Protein AF-A0A4D4JUF5-F1 (afdb_monomer)

Mean predicted aligned error: 13.24 Å

Radius of gyration: 27.5 Å; Cα contacts (8 Å, |Δi|>4): 79; chains: 1; bounding box: 61×28×87 Å

Nearest PDB structures (foldseek):
  7t2y-assembly1_A  TM=4.795E-01  e=1.491E+00  synthetic construct
  6iql-assembly1_B  TM=4.532E-01  e=2.163E+00  Mus musculus
  5olh-assembly1_A  TM=5.199E-01  e=7.735E+00  Homo sapiens

pLDDT: mean 80.11, std 18.45, range [41.16, 97.62]

Solvent-accessible surface area (backbone atoms only — not comparable to full-atom values): 7844 Å² total; per-residue (Å²): 139,88,85,80,86,88,86,86,81,90,81,90,77,91,78,89,78,86,78,74,79,78,78,85,77,76,82,82,73,85,68,85,58,75,66,40,36,72,45,33,50,49,54,51,51,52,47,50,56,32,34,76,74,66,79,42,51,53,65,57,48,47,53,54,57,71,66,33,52,46,33,53,69,71,44,63,66,68,56,51,56,53,50,54,53,50,41,52,54,38,37,57,39,67,74,44,86,53,79,74,30,58,58,59,43,51,54,43,50,52,51,50,53,52,48,52,52,53,52,50,56,52,65,75,73,106

Structure (mmCIF, N/CA/C/O backbone):
data_AF-A0A4D4JUF5-F1
#
_entry.id   AF-A0A4D4JUF5-F1
#
loop_
_atom_site.group_PDB
_atom_site.id
_atom_site.type_symbol
_atom_site.label_atom_id
_atom_site.label_alt_id
_atom_site.label_comp_id
_atom_site.label_asym_id
_atom_site.label_entity_id
_atom_site.label_seq_id
_atom_site.pdbx_PDB_ins_code
_atom_site.Cartn_x
_atom_site.Cartn_y
_atom_site.Cartn_z
_atom_site.occupancy
_atom_site.B_iso_or_equiv
_atom_site.auth_seq_id
_atom_site.auth_comp_id
_atom_site.auth_asym_id
_atom_site.auth_atom_id
_atom_site.pdbx_PDB_model_num
ATOM 1 N N . MET A 1 1 ? -13.687 -9.282 -72.576 1.00 43.66 1 MET A N 1
ATOM 2 C CA . MET A 1 1 ? -14.745 -9.787 -71.680 1.00 43.66 1 MET A CA 1
ATOM 3 C C . MET A 1 1 ? -15.505 -8.578 -71.147 1.00 43.66 1 MET A C 1
ATOM 5 O O . MET A 1 1 ? -14.987 -7.879 -70.290 1.00 43.66 1 MET A O 1
ATOM 9 N N . ARG A 1 2 ? -16.638 -8.227 -71.764 1.00 47.19 2 ARG A N 1
ATOM 10 C CA . ARG A 1 2 ? -17.539 -7.170 -71.280 1.00 47.19 2 ARG A CA 1
ATOM 11 C C . ARG A 1 2 ? -18.567 -7.842 -70.376 1.00 47.19 2 ARG A C 1
ATOM 13 O O . ARG A 1 2 ? -19.171 -8.811 -70.822 1.00 47.19 2 ARG A O 1
ATOM 20 N N . VAL A 1 3 ? -18.775 -7.332 -69.168 1.00 50.31 3 VAL A N 1
ATOM 21 C CA . VAL A 1 3 ? -19.969 -7.641 -68.376 1.00 50.31 3 VAL A CA 1
ATOM 22 C C . VAL A 1 3 ? -20.577 -6.306 -67.975 1.00 50.31 3 VAL A C 1
ATOM 24 O O . VAL A 1 3 ? -19.985 -5.538 -67.221 1.00 50.31 3 VAL A O 1
ATOM 27 N N . PHE A 1 4 ? -21.707 -6.016 -68.608 1.00 41.16 4 PHE A N 1
ATOM 28 C CA . PHE A 1 4 ? -22.636 -4.953 -68.263 1.00 41.16 4 PHE A CA 1
ATOM 29 C C . PHE A 1 4 ? -23.655 -5.498 -67.259 1.00 41.16 4 PHE A C 1
ATOM 31 O O . PHE A 1 4 ? -24.021 -6.665 -67.352 1.00 41.16 4 PHE A O 1
ATOM 38 N N . SER A 1 5 ? -24.114 -4.587 -66.401 1.00 45.59 5 SER A N 1
ATOM 39 C CA . SER A 1 5 ? -25.482 -4.435 -65.892 1.00 45.59 5 SER A CA 1
ATOM 40 C C . SER A 1 5 ? -26.180 -5.623 -65.231 1.00 45.59 5 SER A C 1
ATOM 42 O O . SER A 1 5 ? -26.526 -6.594 -65.888 1.00 45.59 5 SER A O 1
ATOM 44 N N . ASP A 1 6 ? -26.595 -5.415 -63.982 1.00 50.22 6 ASP A N 1
ATOM 45 C CA . ASP A 1 6 ? -28.029 -5.245 -63.734 1.00 50.22 6 ASP A CA 1
ATOM 46 C C . ASP A 1 6 ? -28.262 -4.341 -62.516 1.00 50.22 6 ASP A C 1
ATOM 48 O O . ASP A 1 6 ? -27.611 -4.469 -61.477 1.00 50.22 6 ASP A O 1
ATOM 52 N N . VAL A 1 7 ? -29.150 -3.374 -62.712 1.00 49.53 7 VAL A N 1
ATOM 53 C CA . VAL A 1 7 ? -29.718 -2.475 -61.713 1.00 49.53 7 VAL A CA 1
ATOM 54 C C . VAL A 1 7 ? -31.193 -2.831 -61.683 1.00 49.53 7 VAL A C 1
ATOM 56 O O . VAL A 1 7 ? -31.810 -2.783 -62.736 1.00 49.53 7 VAL A O 1
ATOM 59 N N . GLU A 1 8 ? -31.740 -3.188 -60.525 1.00 46.41 8 GLU A N 1
ATOM 60 C CA . GLU A 1 8 ? -33.163 -3.056 -60.179 1.00 46.41 8 GLU A CA 1
ATOM 61 C C . GLU A 1 8 ? -33.413 -3.710 -58.820 1.00 46.41 8 GLU A C 1
ATOM 63 O O . GLU A 1 8 ? -32.901 -4.782 -58.504 1.00 46.41 8 GLU A O 1
ATOM 68 N N . GLY A 1 9 ? -34.186 -3.029 -57.984 1.00 49.06 9 GLY A N 1
ATOM 69 C CA . GLY A 1 9 ? -34.462 -3.483 -56.626 1.00 49.06 9 GLY A CA 1
ATOM 70 C C . GLY A 1 9 ? -34.950 -2.369 -55.717 1.00 49.06 9 GLY A C 1
ATOM 71 O O . GLY A 1 9 ? -34.433 -2.180 -54.620 1.00 49.06 9 GLY A O 1
ATOM 72 N N . VAL A 1 10 ? -35.927 -1.600 -56.196 1.00 53.06 10 VAL A N 1
ATOM 73 C CA . VAL A 1 10 ? -36.715 -0.654 -55.404 1.00 53.06 10 VAL A CA 1
ATOM 74 C C . VAL A 1 10 ? -37.320 -1.358 -54.183 1.00 53.06 10 VAL A C 1
ATOM 76 O O . VAL A 1 10 ? -38.125 -2.275 -54.335 1.00 53.06 10 VAL A O 1
ATOM 79 N N . HIS A 1 11 ? -37.061 -0.848 -52.974 1.00 51.94 11 HIS A N 1
ATOM 80 C CA . HIS A 1 11 ? -38.111 -0.834 -51.958 1.00 51.94 11 HIS A CA 1
ATOM 81 C C . HIS A 1 11 ? -38.119 0.450 -51.124 1.00 51.94 11 HIS A C 1
ATOM 83 O O . HIS A 1 11 ? -37.132 0.881 -50.535 1.00 51.94 11 HIS A O 1
ATOM 89 N N . LEU A 1 12 ? -39.297 1.057 -51.155 1.00 48.00 12 LEU A N 1
ATOM 90 C CA . LEU A 1 12 ? -39.743 2.308 -50.576 1.00 48.00 12 LEU A CA 1
ATOM 91 C C . LEU A 1 12 ? -40.300 2.037 -49.167 1.00 48.00 12 LEU A C 1
ATOM 93 O O . LEU A 1 12 ? -41.205 1.221 -49.055 1.00 48.00 12 LEU A O 1
ATOM 97 N N . ALA A 1 13 ? -39.821 2.737 -48.133 1.00 50.88 13 ALA A N 1
ATOM 98 C CA . ALA A 1 13 ? -40.540 3.042 -46.877 1.00 50.88 13 ALA A CA 1
ATOM 99 C C . ALA A 1 13 ? -39.591 3.847 -45.963 1.00 50.88 13 ALA A C 1
ATOM 101 O O . ALA A 1 13 ? -38.614 3.319 -45.450 1.00 50.88 13 ALA A O 1
ATOM 102 N N . ILE A 1 14 ? -39.671 5.177 -45.893 1.00 52.22 14 ILE A N 1
ATOM 103 C CA . ILE A 1 14 ? -40.575 5.936 -45.009 1.00 52.22 14 ILE A CA 1
ATOM 104 C C . ILE A 1 14 ? -40.606 5.361 -43.582 1.00 52.22 14 ILE A C 1
ATOM 106 O O . ILE A 1 14 ? -41.388 4.459 -43.311 1.00 52.22 14 ILE A O 1
ATOM 110 N N . LEU A 1 15 ? -39.819 5.948 -42.668 1.00 57.00 15 LEU A N 1
ATOM 111 C CA . LEU A 1 15 ? -40.281 6.357 -41.330 1.00 57.00 15 LEU A CA 1
ATOM 112 C C . LEU A 1 15 ? -39.232 7.258 -40.627 1.00 57.00 15 LEU A C 1
ATOM 114 O O . LEU A 1 15 ? -38.089 6.828 -40.451 1.00 57.00 15 LEU A O 1
ATOM 118 N N . PRO A 1 16 ? -39.591 8.474 -40.172 1.00 50.53 16 PRO A N 1
ATOM 119 C CA . PRO A 1 16 ? -38.725 9.304 -39.340 1.00 50.53 16 PRO A CA 1
ATOM 120 C C . PRO A 1 16 ? -38.818 8.821 -37.887 1.00 50.53 16 PRO A C 1
ATOM 122 O O . PRO A 1 16 ? -39.815 9.047 -37.203 1.00 50.53 16 PRO A O 1
ATOM 125 N N . HIS A 1 17 ? -37.794 8.122 -37.402 1.00 59.75 17 HIS A N 1
ATOM 126 C CA . HIS A 1 17 ? -37.737 7.703 -36.005 1.00 59.75 17 HIS A CA 1
ATOM 127 C C . HIS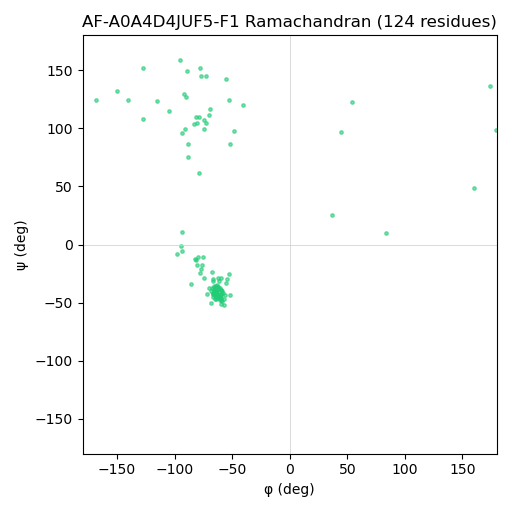 A 1 17 ? -37.232 8.860 -35.140 1.00 59.75 17 HIS A C 1
ATOM 129 O O . HIS A 1 17 ? -36.074 9.269 -35.182 1.00 59.75 17 HIS A O 1
ATOM 135 N N . LEU A 1 18 ? -38.178 9.372 -34.361 1.00 57.41 18 LEU A N 1
ATOM 136 C CA . LEU A 1 18 ? -38.043 10.278 -33.235 1.00 57.41 18 LEU A CA 1
ATOM 137 C C . LEU A 1 18 ? -37.002 9.728 -32.234 1.00 57.41 18 LEU A C 1
ATOM 139 O O . LEU A 1 18 ? -37.339 9.011 -31.295 1.00 57.41 18 LEU A O 1
ATOM 143 N N . ALA A 1 19 ? -35.720 10.024 -32.439 1.00 54.28 19 ALA A N 1
ATOM 144 C CA . ALA A 1 19 ? -34.666 9.674 -31.494 1.00 54.28 19 ALA A CA 1
ATOM 145 C C . ALA A 1 19 ? -34.515 10.810 -30.478 1.00 54.28 19 ALA A C 1
ATOM 147 O O . ALA A 1 19 ? -33.727 11.735 -30.656 1.00 54.28 19 ALA A O 1
ATOM 148 N N . LEU A 1 20 ? -35.316 10.749 -29.417 1.00 62.59 20 LEU A N 1
ATOM 149 C CA . LEU A 1 20 ? -35.080 11.487 -28.183 1.00 62.59 20 LEU A CA 1
ATOM 150 C C . LEU A 1 20 ? -33.849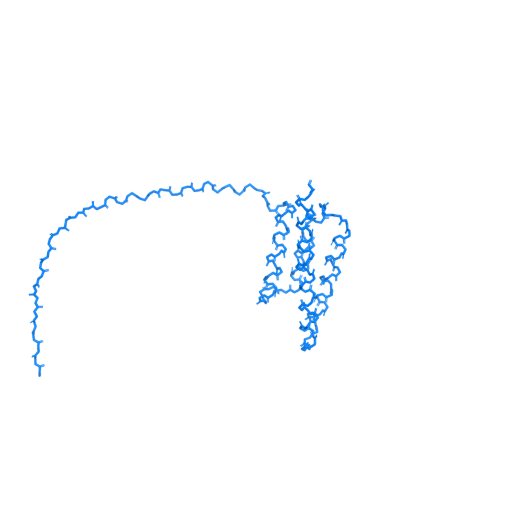 10.861 -27.496 1.00 62.59 20 LEU A C 1
ATOM 152 O O . LEU A 1 20 ? -33.962 9.725 -27.027 1.00 62.59 20 LEU A O 1
ATOM 156 N N . PRO A 1 21 ? -32.681 11.522 -27.384 1.00 60.75 21 PRO A N 1
ATOM 157 C CA . PRO A 1 21 ? -31.681 11.046 -26.448 1.00 60.75 21 PRO A CA 1
ATOM 158 C C . PRO A 1 21 ? -32.187 11.370 -25.041 1.00 60.75 21 PRO A C 1
ATOM 160 O O . PRO A 1 21 ? -32.182 12.520 -24.595 1.00 60.75 21 PRO A O 1
ATOM 163 N N . LEU A 1 22 ? -32.656 10.329 -24.348 1.00 57.25 22 LEU A N 1
ATOM 164 C CA . LEU A 1 22 ? -32.713 10.285 -22.891 1.00 57.25 22 LEU A CA 1
ATOM 165 C C . LEU A 1 22 ? -31.424 10.919 -22.358 1.00 57.25 22 LEU A C 1
ATOM 167 O O . LEU A 1 22 ? -30.335 10.445 -22.663 1.00 57.25 22 LEU A O 1
ATOM 171 N N . ARG A 1 23 ? -31.545 11.996 -21.582 1.00 60.66 23 ARG A N 1
ATOM 172 C CA . ARG A 1 23 ? -30.429 12.568 -20.828 1.00 60.66 23 ARG A CA 1
ATOM 173 C C . ARG A 1 23 ? -30.078 11.571 -19.720 1.00 60.66 23 ARG A C 1
ATOM 175 O O . ARG A 1 23 ? -30.918 11.384 -18.840 1.00 60.66 23 ARG A O 1
ATOM 182 N N . PRO A 1 24 ? -28.881 10.966 -19.672 1.00 54.69 24 PRO A N 1
ATOM 183 C CA . PRO A 1 24 ? -28.405 10.413 -18.425 1.00 54.69 24 PRO A CA 1
ATOM 184 C C . PRO A 1 24 ? -27.771 11.562 -17.641 1.00 54.69 24 PRO A C 1
ATOM 186 O O . PRO A 1 24 ? -26.661 12.000 -17.932 1.00 54.69 24 PRO A O 1
ATOM 189 N N . SER A 1 25 ? -28.485 12.061 -16.638 1.00 55.16 25 SER A N 1
ATOM 190 C CA . SER A 1 25 ? -27.843 12.751 -15.524 1.00 55.16 25 SER A CA 1
ATOM 191 C C . SER A 1 25 ? -27.591 11.723 -14.422 1.00 55.16 25 SER A C 1
ATOM 193 O O . SER A 1 25 ? -28.489 11.495 -13.614 1.00 55.16 25 SER A O 1
ATOM 195 N N . PRO A 1 26 ? -26.405 11.113 -14.300 1.00 59.25 26 PRO A N 1
ATOM 196 C CA . PRO A 1 26 ? -25.916 10.797 -12.980 1.00 59.25 26 PRO A CA 1
ATOM 197 C C . PRO A 1 26 ? -25.362 12.102 -12.414 1.00 59.25 26 PRO A C 1
ATOM 199 O O . PRO A 1 26 ? -24.360 12.639 -12.887 1.00 59.25 26 PRO A O 1
ATOM 202 N N . THR A 1 27 ? -26.060 12.641 -11.421 1.00 60.03 27 THR A N 1
ATOM 203 C CA . THR A 1 27 ? -25.539 13.650 -10.504 1.00 60.03 27 THR A CA 1
ATOM 204 C C . THR A 1 27 ? -24.181 13.164 -10.003 1.00 60.03 27 THR A C 1
ATOM 206 O O . THR A 1 27 ? -24.103 12.317 -9.116 1.00 60.03 27 THR A O 1
ATOM 209 N N . ARG A 1 28 ? -23.091 13.639 -10.611 1.00 56.06 28 ARG A N 1
ATOM 210 C CA . ARG A 1 28 ? -21.750 13.376 -10.102 1.00 56.06 28 ARG A CA 1
ATOM 211 C C . ARG A 1 28 ? -21.604 14.253 -8.879 1.00 56.06 28 ARG A C 1
ATOM 213 O O . ARG A 1 28 ? -21.370 15.451 -8.991 1.00 56.06 28 ARG A O 1
ATOM 220 N N . ILE A 1 29 ? -21.798 13.650 -7.722 1.00 61.16 29 ILE A N 1
ATOM 221 C CA . ILE A 1 29 ? -21.382 14.230 -6.463 1.00 61.16 29 ILE A CA 1
ATOM 222 C C . ILE A 1 29 ? -19.958 13.717 -6.210 1.00 61.16 29 ILE A C 1
ATOM 224 O O . ILE A 1 29 ? -19.820 12.581 -5.765 1.00 61.16 29 ILE A O 1
ATOM 228 N N . PRO A 1 30 ? -18.874 14.469 -6.476 1.00 54.91 30 PRO A N 1
ATOM 229 C CA . PRO A 1 30 ? -17.606 14.195 -5.826 1.00 54.91 30 PRO A CA 1
ATOM 230 C C . PRO A 1 30 ? -17.588 14.991 -4.515 1.00 54.91 30 PRO A C 1
ATOM 232 O O . PRO A 1 30 ? -16.962 16.041 -4.413 1.00 54.91 30 PRO A O 1
ATOM 235 N N . LEU A 1 31 ? -18.332 14.528 -3.508 1.00 53.31 31 LEU A N 1
ATOM 236 C CA . LEU A 1 31 ? -18.135 14.991 -2.133 1.00 53.31 31 LEU A CA 1
ATOM 237 C C . LEU A 1 31 ? -16.849 14.327 -1.638 1.00 53.31 31 LEU A C 1
ATOM 239 O O . LEU A 1 31 ? -16.863 13.123 -1.438 1.00 53.31 31 LEU A O 1
ATOM 243 N N . ALA A 1 32 ? -15.757 15.082 -1.508 1.00 50.41 32 ALA A N 1
ATOM 244 C CA . ALA A 1 32 ? -14.712 14.967 -0.473 1.00 50.41 32 ALA A CA 1
ATOM 245 C C . ALA A 1 32 ? -14.264 13.567 0.052 1.00 50.41 32 ALA A C 1
ATOM 247 O O . ALA A 1 32 ? -13.790 13.472 1.179 1.00 50.41 32 ALA A O 1
ATOM 248 N N . MET A 1 33 ? -14.391 12.473 -0.708 1.00 54.72 33 MET A N 1
ATOM 249 C CA . MET A 1 33 ? -14.240 11.100 -0.186 1.00 54.72 33 MET A CA 1
ATOM 250 C C . MET A 1 33 ? -12.834 10.497 -0.334 1.00 54.72 33 MET A C 1
ATOM 252 O O . MET A 1 33 ? -12.616 9.384 0.136 1.00 54.72 33 MET A O 1
ATOM 256 N N . THR A 1 34 ? -11.860 11.203 -0.920 1.00 56.03 34 THR A N 1
ATOM 257 C CA . THR A 1 34 ? -10.482 10.688 -1.075 1.00 56.03 34 THR A CA 1
ATOM 258 C C . THR A 1 34 ? -9.653 10.689 0.211 1.00 56.03 34 THR A C 1
ATOM 260 O O . THR A 1 34 ? -8.590 10.080 0.232 1.00 56.03 34 THR A O 1
ATOM 263 N N . ASP A 1 35 ? -10.125 11.330 1.284 1.00 69.56 35 ASP A N 1
ATOM 264 C CA . ASP A 1 35 ? -9.377 11.429 2.547 1.00 69.56 35 ASP A CA 1
ATOM 265 C C . ASP A 1 35 ? -9.717 10.323 3.561 1.00 69.56 35 ASP A C 1
ATOM 267 O O . ASP A 1 35 ? -9.102 10.213 4.610 1.00 69.56 35 ASP A O 1
ATOM 271 N N . THR A 1 36 ? -10.696 9.461 3.280 1.00 89.75 36 THR A N 1
ATOM 272 C CA . THR A 1 36 ? -11.078 8.412 4.240 1.00 89.75 36 THR A CA 1
ATOM 273 C C . THR A 1 36 ? -10.081 7.250 4.233 1.00 89.75 36 THR A C 1
ATOM 275 O O . THR A 1 36 ? -9.579 6.862 3.176 1.00 89.75 36 THR A O 1
ATOM 278 N N . ALA A 1 37 ? -9.836 6.633 5.395 1.00 91.81 37 ALA A N 1
ATOM 279 C CA . ALA A 1 37 ? -8.926 5.488 5.518 1.00 91.81 37 ALA A CA 1
ATOM 280 C C . ALA A 1 37 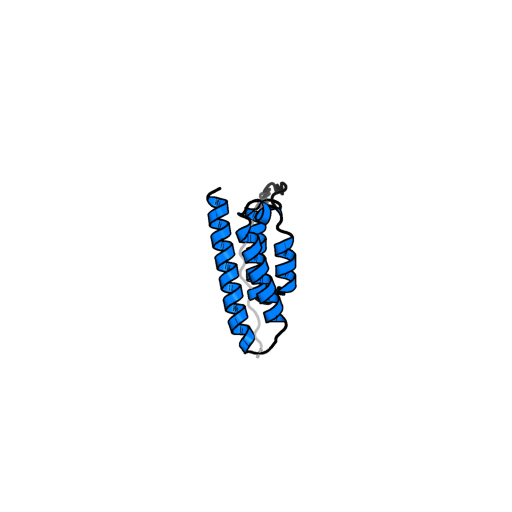? -9.222 4.332 4.531 1.00 91.81 37 ALA A C 1
ATOM 282 O O . ALA A 1 37 ? -8.277 3.846 3.905 1.00 91.81 37 ALA A O 1
ATOM 283 N N . PRO A 1 38 ? -10.487 3.915 4.294 1.00 92.44 38 PRO A N 1
ATOM 284 C CA . PRO A 1 38 ? -10.789 2.879 3.304 1.00 92.44 38 PRO A CA 1
ATOM 285 C C . PRO A 1 38 ? -10.440 3.293 1.870 1.00 92.44 38 PRO A C 1
ATOM 287 O O . PRO A 1 38 ? -9.964 2.471 1.090 1.00 92.44 38 PRO A O 1
ATOM 290 N N . THR A 1 39 ? -10.633 4.569 1.528 1.00 92.56 39 THR A N 1
ATOM 291 C CA . THR A 1 39 ? -10.305 5.085 0.193 1.00 92.56 39 THR A CA 1
ATOM 292 C C . THR A 1 39 ? -8.796 5.176 -0.002 1.00 92.56 39 THR A C 1
ATOM 294 O O . THR A 1 39 ? -8.283 4.739 -1.026 1.00 92.56 39 THR A O 1
ATOM 297 N N . GLN A 1 40 ? -8.059 5.646 1.005 1.00 94.56 40 GLN A N 1
ATOM 298 C CA . GLN A 1 40 ? -6.596 5.664 0.970 1.00 94.56 40 GLN A CA 1
ATOM 299 C C . GLN A 1 40 ? -5.991 4.250 0.888 1.00 94.56 40 GLN A C 1
ATOM 301 O O . GLN A 1 40 ? -4.993 4.043 0.194 1.00 94.56 40 GLN A O 1
ATOM 306 N N . LEU A 1 41 ? -6.615 3.254 1.531 1.00 95.19 41 LEU A N 1
ATOM 307 C CA . LEU A 1 41 ? -6.226 1.849 1.380 1.00 95.19 41 LEU A CA 1
ATOM 308 C C . LEU A 1 41 ? -6.474 1.328 -0.043 1.00 95.19 41 LEU A C 1
ATOM 310 O O . LEU A 1 41 ? -5.636 0.597 -0.578 1.00 95.19 41 LEU A O 1
ATOM 314 N N . ALA A 1 42 ? -7.596 1.703 -0.665 1.00 94.25 42 ALA A N 1
ATOM 315 C CA . ALA A 1 42 ? -7.872 1.365 -2.060 1.00 94.25 42 ALA A CA 1
ATOM 316 C C . ALA A 1 42 ? -6.806 1.966 -2.990 1.00 94.25 42 ALA A C 1
ATOM 318 O O . ALA A 1 42 ? -6.191 1.224 -3.752 1.00 94.25 42 ALA A O 1
ATOM 319 N N . THR A 1 43 ? -6.481 3.253 -2.830 1.00 94.75 43 THR A N 1
ATOM 320 C CA . THR A 1 43 ? -5.418 3.935 -3.589 1.00 94.75 43 THR A CA 1
ATOM 321 C C . THR A 1 43 ? -4.059 3.241 -3.445 1.00 94.75 43 THR A C 1
ATOM 323 O O . THR A 1 43 ? -3.348 3.046 -4.430 1.00 94.75 43 THR A O 1
ATOM 326 N N . LEU A 1 44 ? -3.680 2.832 -2.228 1.00 95.06 44 LEU A N 1
ATOM 327 C CA . LEU A 1 44 ? -2.432 2.093 -2.002 1.00 95.06 44 LEU A CA 1
ATOM 328 C C . LEU A 1 44 ? -2.445 0.712 -2.678 1.00 95.06 44 LEU A C 1
ATOM 330 O O . LEU A 1 44 ? -1.431 0.284 -3.228 1.00 95.06 44 LEU A O 1
ATOM 334 N N . THR A 1 45 ? -3.592 0.030 -2.673 1.00 95.44 45 THR A N 1
ATOM 335 C CA . THR A 1 45 ? -3.757 -1.275 -3.332 1.00 95.44 45 THR A CA 1
ATOM 336 C C . THR A 1 45 ? -3.651 -1.147 -4.854 1.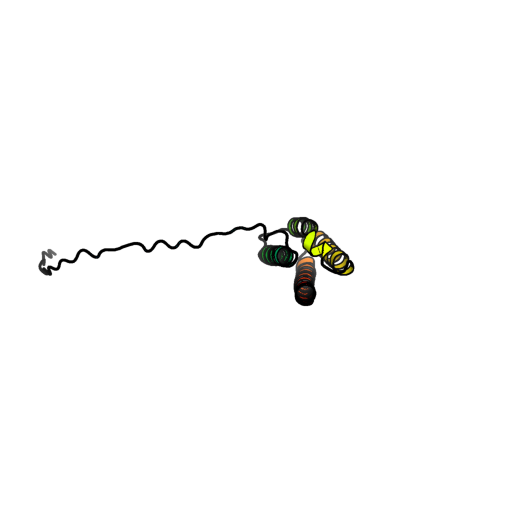00 95.44 45 THR A C 1
ATOM 338 O O . THR A 1 45 ? -2.987 -1.959 -5.495 1.00 95.44 45 THR A O 1
ATOM 341 N N . GLU A 1 46 ? -4.254 -0.113 -5.441 1.00 95.44 46 GLU A N 1
ATOM 342 C CA . GLU A 1 46 ? -4.146 0.179 -6.876 1.00 95.44 46 GLU A CA 1
ATOM 343 C C . GLU A 1 46 ? -2.701 0.489 -7.285 1.00 95.44 46 GLU A C 1
ATOM 345 O O . GLU A 1 46 ? -2.213 -0.038 -8.287 1.00 95.44 46 GLU A O 1
ATOM 350 N N . ALA A 1 47 ? -1.987 1.284 -6.482 1.00 94.94 47 ALA A N 1
ATOM 351 C CA . ALA A 1 47 ? -0.576 1.584 -6.712 1.00 94.94 47 ALA A CA 1
ATOM 352 C C . ALA A 1 47 ? 0.307 0.325 -6.638 1.00 94.94 47 ALA A C 1
ATOM 354 O O . ALA A 1 47 ? 1.245 0.186 -7.423 1.00 94.94 47 ALA A O 1
ATOM 355 N N . LEU A 1 48 ? -0.010 -0.617 -5.741 1.00 95.25 48 LEU A N 1
ATOM 356 C CA . LEU A 1 48 ? 0.688 -1.902 -5.647 1.00 95.25 48 LEU A CA 1
ATOM 357 C C . LEU A 1 48 ? 0.474 -2.759 -6.904 1.00 95.25 48 LEU A C 1
ATOM 359 O O . LEU A 1 48 ? 1.435 -3.279 -7.463 1.00 95.25 48 LEU A O 1
ATOM 363 N N . GLN A 1 49 ? -0.760 -2.833 -7.408 1.00 94.50 49 GLN A N 1
ATOM 364 C CA . GLN A 1 49 ? -1.053 -3.529 -8.667 1.00 94.50 49 GLN A CA 1
ATOM 365 C C . GLN A 1 49 ? -0.362 -2.864 -9.863 1.00 94.50 49 GLN A C 1
ATOM 367 O O . GLN A 1 49 ? 0.050 -3.540 -10.803 1.00 94.50 49 GLN A O 1
ATOM 372 N N . ALA A 1 50 ? -0.247 -1.535 -9.856 1.00 93.06 50 ALA A N 1
ATOM 373 C CA . ALA A 1 50 ? 0.480 -0.800 -10.883 1.00 93.06 50 ALA A CA 1
ATOM 374 C C . ALA A 1 50 ? 1.990 -1.074 -10.826 1.00 93.06 50 ALA A C 1
ATOM 376 O O . ALA A 1 50 ? 2.618 -1.239 -11.869 1.00 93.06 50 ALA A O 1
ATOM 377 N N . PHE A 1 51 ? 2.563 -1.211 -9.627 1.00 92.31 51 PHE A N 1
ATOM 378 C CA . PHE A 1 51 ? 3.953 -1.636 -9.447 1.00 92.31 51 PHE A CA 1
ATOM 379 C C . PHE A 1 51 ? 4.191 -3.041 -10.022 1.00 92.31 51 PHE A C 1
ATOM 381 O O . PHE A 1 51 ? 5.152 -3.241 -10.758 1.00 92.31 51 PHE A O 1
ATOM 388 N N . GLU A 1 52 ? 3.282 -3.992 -9.786 1.00 91.12 52 GLU A N 1
ATOM 389 C CA . GLU A 1 52 ? 3.377 -5.353 -10.346 1.00 91.12 52 GLU A CA 1
ATOM 390 C C . GLU A 1 52 ? 3.351 -5.396 -11.878 1.00 91.12 52 GLU A C 1
ATOM 392 O O . GLU A 1 52 ? 3.979 -6.265 -12.484 1.00 91.12 52 GLU A O 1
ATOM 397 N N . ARG A 1 53 ? 2.650 -4.452 -12.514 1.00 91.19 53 ARG A N 1
ATOM 398 C CA . ARG A 1 53 ? 2.644 -4.297 -13.977 1.00 91.19 53 ARG A CA 1
ATOM 399 C C . ARG A 1 53 ? 3.882 -3.576 -14.518 1.00 91.19 53 ARG A C 1
ATOM 401 O O . ARG A 1 53 ? 4.086 -3.573 -15.728 1.00 91.19 53 ARG A O 1
ATOM 408 N N . GLY A 1 54 ? 4.697 -2.980 -13.647 1.00 89.69 54 GLY A N 1
ATOM 409 C CA . GLY A 1 54 ? 5.828 -2.129 -14.021 1.00 89.69 54 GLY A CA 1
ATOM 410 C C . GLY A 1 54 ? 5.451 -0.674 -14.326 1.00 89.69 54 GLY A C 1
ATOM 411 O O . GLY A 1 54 ? 6.299 0.083 -14.791 1.00 89.69 54 GLY A O 1
ATOM 412 N N . ASP A 1 55 ? 4.210 -0.263 -14.045 1.00 90.44 55 ASP A N 1
ATOM 413 C CA . ASP A 1 55 ? 3.718 1.107 -14.261 1.00 90.44 55 ASP A CA 1
ATOM 414 C C . ASP A 1 55 ? 4.146 2.070 -13.134 1.00 90.44 55 ASP A C 1
ATOM 416 O O . ASP A 1 55 ? 4.079 3.290 -13.285 1.00 90.44 55 ASP A O 1
ATOM 420 N N . HIS A 1 56 ? 4.561 1.534 -11.982 1.00 90.75 56 HIS A N 1
ATOM 421 C CA . HIS A 1 56 ? 5.021 2.293 -10.817 1.00 90.75 56 HIS A CA 1
ATOM 422 C C . HIS A 1 56 ? 6.393 1.813 -10.342 1.00 90.75 56 HIS A C 1
ATOM 424 O O . HIS A 1 56 ? 6.744 0.644 -10.474 1.00 90.75 56 HIS A O 1
ATOM 430 N N . THR A 1 57 ? 7.156 2.718 -9.726 1.00 92.00 57 THR A N 1
ATOM 431 C CA . THR A 1 57 ? 8.437 2.400 -9.078 1.00 92.00 57 THR A CA 1
ATOM 432 C C . THR A 1 57 ? 8.256 2.160 -7.579 1.00 92.00 57 THR A C 1
ATOM 434 O O . THR A 1 57 ? 7.299 2.651 -6.973 1.00 92.00 57 THR A O 1
ATOM 437 N N . ALA A 1 58 ? 9.204 1.452 -6.954 1.00 92.38 58 ALA A N 1
ATOM 438 C CA . ALA A 1 58 ? 9.193 1.226 -5.506 1.00 92.38 58 ALA A CA 1
ATOM 439 C C . ALA A 1 58 ? 9.205 2.559 -4.732 1.00 92.38 58 ALA A C 1
ATOM 441 O O . ALA A 1 58 ? 8.414 2.746 -3.815 1.00 92.38 58 ALA A O 1
ATOM 442 N N . ALA A 1 59 ? 10.006 3.533 -5.180 1.00 92.69 59 ALA A N 1
ATOM 443 C CA . ALA A 1 59 ? 10.061 4.868 -4.582 1.00 92.69 59 ALA A CA 1
ATOM 444 C C . ALA A 1 59 ? 8.733 5.642 -4.701 1.00 92.69 59 ALA A C 1
ATOM 446 O O . ALA A 1 59 ? 8.316 6.327 -3.760 1.00 92.69 59 ALA A O 1
ATOM 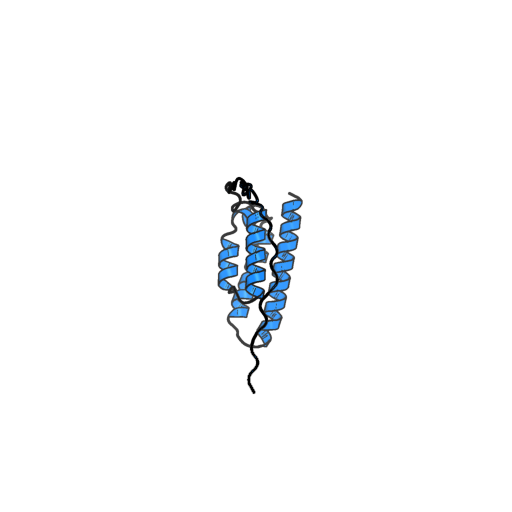447 N N . ALA A 1 60 ? 8.034 5.523 -5.838 1.00 93.56 60 ALA A N 1
ATOM 448 C CA . ALA A 1 60 ? 6.711 6.124 -6.009 1.00 93.56 60 ALA A CA 1
ATOM 449 C C . ALA A 1 60 ? 5.682 5.493 -5.057 1.00 93.56 60 ALA A C 1
ATOM 451 O O . ALA A 1 60 ? 4.897 6.215 -4.440 1.00 93.56 60 ALA A O 1
ATOM 452 N N . LEU A 1 61 ? 5.721 4.166 -4.890 1.00 94.19 61 LEU A N 1
ATOM 453 C CA . LEU A 1 61 ? 4.860 3.449 -3.949 1.00 94.19 61 LEU A CA 1
ATOM 454 C C . LEU A 1 61 ? 5.140 3.871 -2.497 1.00 94.19 61 LEU A C 1
ATOM 456 O O . LEU A 1 61 ? 4.203 4.186 -1.763 1.00 94.19 61 LEU A O 1
ATOM 460 N N . SER A 1 62 ? 6.414 3.963 -2.104 1.00 94.62 62 SER A N 1
ATOM 461 C CA . SER A 1 62 ? 6.828 4.439 -0.778 1.00 94.62 62 SER A CA 1
ATOM 462 C C . SER A 1 62 ? 6.373 5.864 -0.488 1.00 94.62 62 SER A C 1
ATOM 464 O O . SER A 1 62 ? 5.890 6.161 0.607 1.00 94.62 62 SER A O 1
ATOM 466 N N . THR A 1 63 ? 6.495 6.751 -1.474 1.00 95.06 63 THR A N 1
ATOM 467 C CA . THR A 1 63 ? 6.047 8.144 -1.359 1.00 95.06 63 THR A CA 1
ATOM 468 C C . THR A 1 63 ? 4.534 8.213 -1.174 1.00 95.06 63 THR A C 1
ATOM 470 O O . THR A 1 63 ? 4.062 8.889 -0.260 1.00 95.06 63 THR A O 1
ATOM 473 N N . LEU A 1 64 ? 3.779 7.467 -1.985 1.00 94.62 64 LEU A N 1
ATOM 474 C CA . LEU A 1 64 ? 2.322 7.404 -1.901 1.00 94.62 64 LEU A CA 1
ATOM 475 C C . LEU A 1 64 ? 1.861 6.849 -0.550 1.00 94.62 64 LEU A C 1
ATOM 477 O O . LEU A 1 64 ? 0.989 7.436 0.082 1.00 94.62 64 LEU A O 1
ATOM 481 N N . ALA A 1 65 ? 2.473 5.767 -0.066 1.00 94.12 65 ALA A N 1
ATOM 482 C CA . ALA A 1 65 ? 2.118 5.155 1.213 1.00 94.12 65 ALA A CA 1
ATOM 483 C C . ALA A 1 65 ? 2.267 6.124 2.397 1.00 94.12 65 ALA A C 1
ATOM 485 O O . ALA A 1 65 ? 1.404 6.167 3.273 1.00 94.12 65 ALA A O 1
ATOM 486 N N . ARG A 1 66 ? 3.324 6.948 2.406 1.00 93.75 66 ARG A N 1
ATOM 487 C CA . ARG A 1 66 ? 3.559 7.963 3.452 1.00 93.75 66 ARG A CA 1
ATOM 488 C C . ARG A 1 66 ? 2.533 9.100 3.430 1.00 93.75 66 ARG A C 1
ATOM 490 O O . ARG A 1 66 ? 2.334 9.744 4.456 1.00 93.75 66 ARG A O 1
ATOM 497 N N . GLN A 1 67 ? 1.891 9.345 2.289 1.00 93.81 67 GLN A N 1
ATOM 498 C CA . GLN A 1 67 ? 0.850 10.366 2.136 1.00 93.81 67 GLN A CA 1
ATOM 499 C C . GLN A 1 67 ? -0.530 9.889 2.609 1.00 93.81 67 GLN A C 1
ATOM 501 O O . GLN A 1 67 ? -1.413 10.721 2.807 1.00 93.81 67 GLN A O 1
ATOM 506 N N . GLN A 1 68 ? -0.711 8.585 2.853 1.00 93.56 68 GLN A N 1
ATOM 507 C CA . GLN A 1 68 ? -1.963 8.015 3.358 1.00 93.56 68 GLN A CA 1
ATOM 508 C C . GLN A 1 68 ? -2.120 8.222 4.871 1.00 93.56 68 GLN A C 1
ATOM 510 O O . GLN A 1 68 ? -2.162 7.281 5.667 1.00 93.56 68 GLN A O 1
ATOM 515 N N . THR A 1 69 ? -2.166 9.485 5.284 1.00 92.81 69 THR A N 1
ATOM 516 C CA . THR A 1 69 ? -2.175 9.892 6.693 1.00 92.81 69 THR A CA 1
ATOM 517 C C . THR A 1 69 ? -3.430 9.440 7.435 1.00 92.81 69 THR A C 1
ATOM 519 O O . THR A 1 69 ? -3.320 8.998 8.575 1.00 92.81 69 THR A O 1
ATOM 522 N N . ALA A 1 70 ? -4.608 9.480 6.809 1.00 92.50 70 ALA A N 1
ATOM 523 C CA . ALA A 1 70 ? -5.858 9.050 7.433 1.00 92.50 70 ALA A CA 1
ATOM 524 C C . ALA A 1 70 ? -5.906 7.528 7.630 1.00 92.50 70 ALA A C 1
ATOM 526 O O . ALA A 1 70 ? -6.369 7.045 8.666 1.00 92.50 70 ALA A O 1
ATOM 527 N N . LEU A 1 71 ? -5.367 6.765 6.673 1.00 93.75 71 LEU A N 1
ATOM 528 C CA . LEU A 1 71 ? -5.166 5.323 6.805 1.00 93.75 71 LEU A CA 1
ATOM 529 C C . LEU A 1 71 ? -4.249 5.000 7.989 1.00 93.75 71 LEU A C 1
ATOM 531 O O . LEU A 1 71 ? -4.612 4.202 8.853 1.00 93.75 71 LEU A O 1
ATOM 535 N N . LEU A 1 72 ? -3.083 5.646 8.046 1.00 92.88 72 LEU A N 1
ATOM 536 C CA . LEU A 1 72 ? -2.094 5.425 9.103 1.00 92.88 72 LEU A CA 1
ATOM 537 C C . LEU A 1 72 ? -2.584 5.890 10.481 1.00 92.88 72 LEU A C 1
ATOM 539 O O . LEU A 1 72 ? -2.213 5.284 11.481 1.00 92.88 72 LEU A O 1
ATOM 543 N N . ALA A 1 73 ? -3.426 6.923 10.536 1.00 92.56 73 ALA A N 1
ATOM 544 C CA . ALA A 1 73 ? -4.033 7.404 11.775 1.00 92.56 73 ALA A CA 1
ATOM 545 C C . ALA A 1 73 ? -5.147 6.482 12.301 1.00 92.56 73 ALA A C 1
ATOM 547 O O . ALA A 1 73 ? -5.380 6.436 13.506 1.00 92.56 73 ALA A O 1
ATOM 548 N N . THR A 1 74 ? -5.839 5.760 11.412 1.00 93.62 74 THR A N 1
ATOM 549 C CA . THR A 1 74 ? -6.953 4.869 11.787 1.00 93.62 74 THR A CA 1
ATOM 550 C C . THR A 1 74 ? -6.465 3.477 12.196 1.00 93.62 74 THR A C 1
ATOM 552 O O . THR A 1 74 ? -7.055 2.833 13.063 1.00 93.62 74 THR A O 1
ATOM 555 N N . LEU A 1 75 ? -5.388 2.986 11.579 1.00 93.44 75 LEU A N 1
ATOM 556 C CA . LEU A 1 75 ? -4.821 1.678 11.903 1.00 93.44 75 LEU A CA 1
ATOM 557 C C . LEU A 1 75 ? -3.995 1.716 13.204 1.00 93.44 75 LEU A C 1
ATOM 559 O O . LEU A 1 75 ? -3.376 2.730 13.522 1.00 93.44 75 LEU A O 1
ATOM 563 N N . PRO A 1 76 ? -3.886 0.589 13.938 1.00 94.69 76 PRO A N 1
ATOM 564 C CA . PRO A 1 76 ? -2.946 0.483 15.050 1.00 94.69 76 PRO A CA 1
ATOM 565 C C . PRO A 1 76 ? -1.507 0.797 14.598 1.00 94.69 76 PRO A C 1
ATOM 567 O O . PRO A 1 76 ? -1.109 0.330 13.528 1.00 94.69 76 PRO A O 1
ATOM 570 N N . PRO A 1 77 ? -0.684 1.479 15.417 1.00 91.25 77 PRO A N 1
ATOM 571 C CA . PRO A 1 77 ? 0.613 2.036 14.999 1.00 91.25 77 PRO A CA 1
ATOM 572 C C . PRO A 1 77 ? 1.570 1.001 14.386 1.00 91.25 77 PRO A C 1
ATOM 574 O O . PRO A 1 77 ? 2.259 1.288 13.409 1.00 91.25 77 PRO A O 1
ATOM 577 N N . ARG A 1 78 ? 1.520 -0.250 14.867 1.00 94.25 78 ARG A N 1
ATOM 578 C CA . ARG A 1 78 ? 2.290 -1.379 14.316 1.00 94.25 78 ARG A CA 1
ATOM 579 C C . ARG A 1 78 ? 2.073 -1.609 12.812 1.00 94.25 78 ARG A C 1
ATOM 581 O O . ARG A 1 78 ? 2.954 -2.132 12.141 1.00 94.25 78 ARG A O 1
ATOM 588 N N . TYR A 1 79 ? 0.899 -1.274 12.268 1.00 95.75 79 TYR A N 1
ATOM 589 C CA . TYR A 1 79 ? 0.624 -1.440 10.838 1.00 95.75 79 TYR A CA 1
ATOM 590 C C . TYR A 1 79 ? 1.457 -0.476 9.999 1.00 95.75 79 TYR A C 1
ATOM 592 O O . TYR A 1 79 ? 1.967 -0.893 8.961 1.00 95.75 79 TYR A O 1
ATOM 600 N N . GLY A 1 80 ? 1.618 0.770 10.457 1.00 94.50 80 GLY A N 1
ATOM 601 C CA . GLY A 1 80 ? 2.474 1.755 9.801 1.00 94.50 80 GLY A CA 1
ATOM 602 C C . GLY A 1 80 ? 3.942 1.334 9.826 1.00 94.50 80 GLY A C 1
ATOM 603 O O . GLY A 1 80 ? 4.604 1.377 8.795 1.00 94.50 80 GLY A O 1
ATOM 604 N N . GLU A 1 81 ? 4.429 0.837 10.964 1.00 95.38 81 GLU A N 1
ATOM 605 C CA . GLU A 1 81 ? 5.802 0.323 11.092 1.00 95.38 81 GLU A CA 1
ATOM 606 C C . GLU A 1 81 ? 6.081 -0.824 10.110 1.00 95.38 81 GLU A C 1
ATOM 608 O O . GLU A 1 81 ? 7.072 -0.791 9.378 1.00 95.38 81 GLU A O 1
ATOM 613 N N . VAL A 1 82 ? 5.181 -1.813 10.046 1.00 97.06 82 VAL A N 1
ATOM 614 C CA . VAL A 1 82 ? 5.312 -2.955 9.128 1.00 97.06 82 VAL A CA 1
ATOM 615 C C . VAL A 1 82 ? 5.249 -2.503 7.670 1.00 97.06 82 VAL A C 1
ATOM 617 O O . VAL A 1 82 ? 6.071 -2.943 6.869 1.00 97.06 82 VAL A O 1
ATOM 620 N N . LEU A 1 83 ? 4.313 -1.614 7.322 1.00 97.00 83 LEU A N 1
ATOM 621 C CA . LEU A 1 83 ? 4.188 -1.083 5.963 1.00 97.00 83 LEU A CA 1
ATOM 622 C C . LEU A 1 83 ? 5.488 -0.412 5.515 1.00 97.00 83 LEU A C 1
ATOM 624 O O . LEU A 1 83 ? 6.023 -0.740 4.458 1.00 97.00 83 LEU A O 1
ATOM 628 N N . LEU A 1 84 ? 6.011 0.504 6.332 1.00 94.81 84 LEU A N 1
ATOM 629 C CA . LEU A 1 84 ? 7.221 1.254 6.003 1.00 94.81 84 LEU A CA 1
ATOM 630 C C . LEU A 1 84 ? 8.456 0.349 5.931 1.00 94.81 84 LEU A C 1
ATOM 632 O O . LEU A 1 84 ? 9.301 0.564 5.068 1.00 94.81 84 LEU A O 1
ATOM 636 N N . ASN A 1 85 ? 8.547 -0.683 6.776 1.00 96.31 85 ASN A N 1
ATOM 637 C CA . ASN A 1 85 ? 9.640 -1.653 6.711 1.00 96.31 85 ASN A CA 1
ATOM 638 C C . ASN A 1 85 ? 9.606 -2.492 5.422 1.00 96.31 85 ASN A C 1
ATOM 640 O O . ASN A 1 85 ? 10.645 -2.713 4.804 1.00 96.31 85 ASN A O 1
ATOM 644 N N . LEU A 1 86 ? 8.422 -2.942 4.995 1.00 96.56 86 LEU A N 1
ATOM 645 C CA . LEU A 1 86 ? 8.272 -3.686 3.741 1.00 96.56 86 LEU A CA 1
ATOM 646 C C . LEU A 1 86 ? 8.645 -2.825 2.528 1.00 96.56 86 LEU A C 1
ATOM 648 O O . LEU A 1 86 ? 9.334 -3.305 1.629 1.00 96.56 86 LEU A O 1
ATOM 652 N N . LEU A 1 87 ? 8.226 -1.559 2.529 1.00 95.69 87 LEU A N 1
ATOM 653 C CA . LEU A 1 87 ? 8.523 -0.593 1.471 1.00 95.69 87 LEU A CA 1
ATOM 654 C C . LEU A 1 87 ? 10.016 -0.245 1.389 1.00 95.69 87 LEU A C 1
ATOM 656 O O . LEU A 1 87 ? 10.570 -0.235 0.296 1.00 95.69 87 LEU A O 1
ATOM 660 N N . ASP A 1 88 ? 10.689 -0.055 2.524 1.00 94.44 88 ASP A N 1
ATOM 661 C CA . ASP A 1 88 ? 12.139 0.184 2.577 1.00 94.44 88 ASP A CA 1
ATOM 662 C C . ASP A 1 88 ? 12.936 -0.987 1.972 1.00 94.44 88 ASP A C 1
ATOM 664 O O . ASP A 1 88 ? 13.811 -0.808 1.120 1.00 94.44 88 ASP A O 1
ATOM 668 N N . ARG A 1 89 ? 12.556 -2.223 2.325 1.00 93.19 89 ARG A N 1
ATOM 669 C CA . ARG A 1 89 ? 13.150 -3.437 1.745 1.00 93.19 89 ARG A CA 1
ATOM 670 C C . ARG A 1 89 ? 12.856 -3.552 0.250 1.00 93.19 89 ARG A C 1
ATOM 672 O O . ARG A 1 89 ? 13.724 -4.003 -0.496 1.00 93.19 89 ARG A O 1
ATOM 679 N N . LEU A 1 90 ? 11.662 -3.143 -0.187 1.00 93.00 90 LEU A N 1
ATOM 680 C CA . LEU A 1 90 ? 11.280 -3.127 -1.599 1.00 93.00 90 LEU A CA 1
ATOM 681 C C . LEU A 1 90 ? 12.135 -2.132 -2.389 1.00 93.00 90 LEU A C 1
ATOM 683 O O . LEU A 1 90 ? 12.680 -2.507 -3.426 1.00 93.00 90 LEU A O 1
ATOM 687 N N . GLU A 1 91 ? 12.307 -0.909 -1.887 1.00 91.94 91 GLU A N 1
ATOM 688 C CA . GLU A 1 91 ? 13.166 0.109 -2.503 1.00 91.94 91 GLU A CA 1
ATOM 689 C C . GLU A 1 91 ? 14.610 -0.368 -2.603 1.00 91.94 91 GLU A C 1
ATOM 691 O O . GLU A 1 91 ? 15.185 -0.328 -3.689 1.00 91.94 91 GLU A O 1
ATOM 696 N N . SER A 1 92 ? 15.162 -0.911 -1.516 1.00 90.56 92 SER A N 1
ATOM 697 C CA . SER A 1 92 ? 16.503 -1.498 -1.526 1.00 90.56 92 SER A CA 1
ATOM 698 C C . SER A 1 92 ? 16.614 -2.615 -2.568 1.00 90.56 92 SER A C 1
ATOM 700 O O . SER A 1 92 ? 17.514 -2.588 -3.402 1.00 90.56 92 SER A O 1
ATOM 702 N N . SER A 1 93 ? 15.644 -3.539 -2.618 1.00 88.06 93 SER A N 1
ATOM 703 C CA . SER A 1 93 ? 15.631 -4.628 -3.606 1.00 88.06 93 SER A CA 1
ATOM 704 C C . SER A 1 93 ? 15.538 -4.143 -5.055 1.00 88.06 93 SER A C 1
ATOM 706 O O . SER A 1 93 ? 16.045 -4.815 -5.945 1.00 88.06 93 SER A O 1
ATOM 708 N N . ALA A 1 94 ? 14.909 -2.989 -5.301 1.00 85.62 94 ALA A N 1
ATOM 709 C CA . ALA A 1 94 ? 14.776 -2.409 -6.633 1.00 85.62 94 ALA A CA 1
ATOM 710 C C . ALA A 1 94 ? 16.068 -1.727 -7.120 1.00 85.62 94 A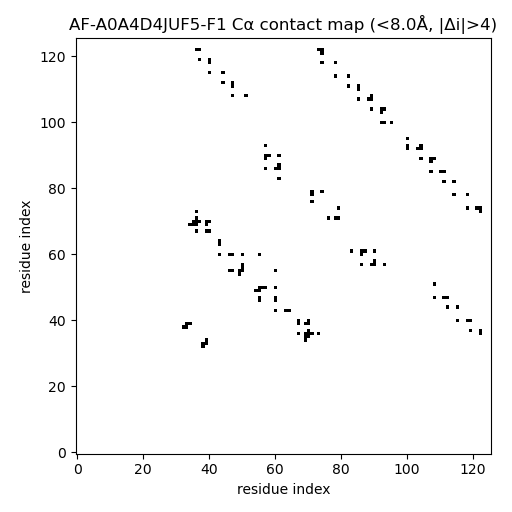LA A C 1
ATOM 712 O O . ALA A 1 94 ? 16.249 -1.569 -8.326 1.00 85.62 94 ALA A O 1
ATOM 713 N N . LEU A 1 95 ? 16.970 -1.341 -6.209 1.00 83.69 95 LEU A N 1
ATOM 714 C CA . LEU A 1 95 ? 18.281 -0.773 -6.551 1.00 83.69 95 LEU A CA 1
ATOM 715 C C . LEU A 1 95 ? 19.288 -1.833 -7.022 1.00 83.69 95 LEU A C 1
ATOM 717 O O . LEU A 1 95 ? 20.286 -1.489 -7.653 1.00 83.69 95 LEU A O 1
ATOM 721 N N . PHE A 1 96 ? 19.029 -3.112 -6.745 1.00 75.62 96 PHE A N 1
ATOM 722 C CA . PHE A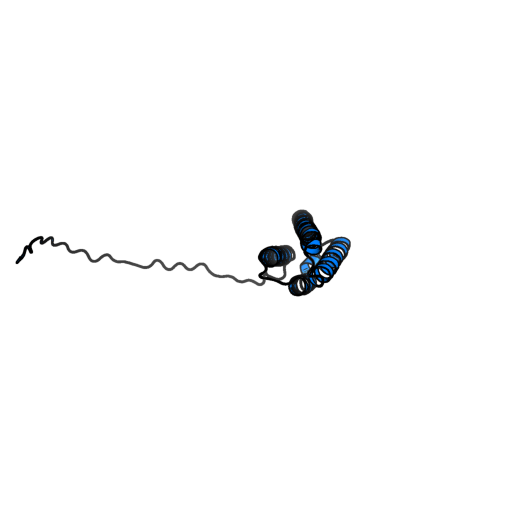 1 96 ? 19.871 -4.228 -7.165 1.00 75.62 96 PHE A CA 1
ATOM 723 C C . PHE A 1 96 ? 19.201 -4.966 -8.335 1.00 75.62 96 PHE A C 1
ATOM 725 O O . PHE A 1 96 ? 18.121 -5.532 -8.198 1.00 75.62 96 PHE A O 1
ATOM 732 N N . SER A 1 97 ? 19.825 -4.932 -9.515 1.00 58.53 97 SER A N 1
ATOM 733 C CA . SER A 1 97 ? 19.231 -5.433 -10.770 1.00 58.53 97 SER A CA 1
ATOM 734 C C . SER A 1 97 ? 19.577 -6.887 -11.114 1.00 58.53 97 SER A C 1
ATOM 736 O O . SER A 1 97 ? 19.309 -7.325 -12.230 1.00 58.53 97 SER A O 1
ATOM 738 N N . GLU A 1 98 ? 20.182 -7.645 -10.199 1.00 60.41 98 GLU A N 1
ATOM 739 C CA . GLU A 1 98 ? 20.484 -9.057 -10.448 1.00 60.41 98 GLU A CA 1
ATOM 740 C C . GLU A 1 98 ? 19.195 -9.893 -10.408 1.00 60.41 98 GLU A C 1
ATOM 742 O O . GLU A 1 98 ? 18.283 -9.620 -9.627 1.00 60.41 98 GLU A O 1
ATOM 747 N N . GLU A 1 99 ? 19.108 -10.935 -11.236 1.00 59.03 99 GLU A N 1
ATOM 748 C CA . GLU A 1 99 ? 17.927 -11.811 -11.366 1.00 59.03 99 GLU A CA 1
ATOM 749 C C . GLU A 1 99 ? 17.457 -12.385 -10.008 1.00 59.03 99 GLU A C 1
ATOM 751 O O . GLU A 1 99 ? 16.266 -12.636 -9.797 1.00 59.03 99 GLU A O 1
ATOM 756 N N . SER A 1 100 ? 18.376 -12.482 -9.043 1.00 59.03 100 SER A N 1
ATOM 757 C CA . SER A 1 100 ? 18.155 -12.842 -7.636 1.00 59.03 100 SER A CA 1
ATOM 758 C C . SER A 1 100 ? 17.197 -11.907 -6.879 1.00 59.03 100 SER A C 1
ATOM 760 O O . SER A 1 100 ? 16.500 -12.340 -5.955 1.00 59.03 100 SER A O 1
ATOM 762 N N . CYS A 1 101 ? 17.111 -10.633 -7.263 1.00 68.25 101 CYS A N 1
ATOM 763 C CA . CYS A 1 101 ? 16.244 -9.653 -6.611 1.00 68.25 101 CYS A CA 1
ATOM 764 C C . CYS A 1 101 ? 14.779 -9.795 -7.037 1.00 68.25 101 CYS A C 1
ATOM 766 O O . CYS A 1 101 ? 13.896 -9.469 -6.248 1.00 68.25 101 CYS A O 1
ATOM 768 N N . SER A 1 102 ? 14.494 -10.363 -8.217 1.00 68.75 102 SER A N 1
ATOM 769 C CA . SER A 1 102 ? 13.115 -10.577 -8.687 1.00 68.75 102 SER A CA 1
ATOM 770 C C . SER A 1 102 ? 12.321 -11.495 -7.754 1.00 68.75 102 SER A C 1
ATOM 772 O O . SER A 1 102 ? 11.139 -11.255 -7.515 1.00 68.75 102 SER A O 1
ATOM 774 N N . PHE A 1 103 ? 12.964 -12.526 -7.195 1.00 70.81 103 PHE A N 1
ATOM 775 C CA . PHE A 1 103 ? 12.312 -13.436 -6.252 1.00 70.81 103 PHE A CA 1
ATOM 776 C C . PHE A 1 103 ? 11.982 -12.724 -4.932 1.00 70.81 103 PHE A C 1
ATOM 778 O O . PHE A 1 103 ? 10.827 -12.691 -4.519 1.00 70.81 103 PHE A O 1
ATOM 785 N N . SER A 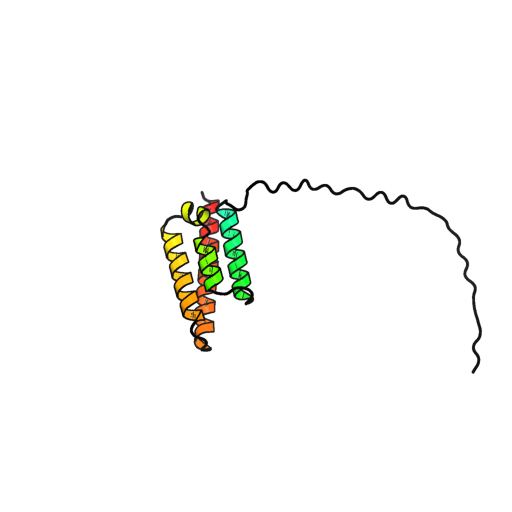1 104 ? 12.968 -12.033 -4.347 1.00 84.44 104 SER A N 1
ATOM 786 C CA . SER A 1 104 ? 12.771 -11.270 -3.105 1.00 84.44 104 SER A CA 1
ATOM 787 C C . SER A 1 104 ? 11.752 -10.138 -3.272 1.00 84.44 104 SER A C 1
ATOM 789 O O . SER A 1 104 ? 10.965 -9.876 -2.367 1.00 84.44 104 SER A O 1
ATOM 791 N N . GLN A 1 105 ? 11.731 -9.480 -4.433 1.00 88.94 105 GLN A N 1
ATOM 792 C CA . GLN A 1 105 ? 10.774 -8.422 -4.742 1.00 88.94 105 GLN A CA 1
ATOM 793 C C . GLN A 1 105 ? 9.346 -8.973 -4.850 1.00 88.94 105 GLN A C 1
ATOM 795 O O . GLN A 1 105 ? 8.432 -8.384 -4.279 1.00 88.94 105 GLN A O 1
ATOM 800 N N . LYS A 1 106 ? 9.148 -10.127 -5.503 1.00 89.50 106 LYS A N 1
ATOM 801 C CA . LYS A 1 106 ? 7.837 -10.798 -5.567 1.00 89.50 106 LYS A CA 1
ATOM 802 C C . LYS A 1 106 ? 7.325 -11.190 -4.180 1.00 89.50 106 LYS A C 1
ATOM 804 O O . LYS A 1 106 ? 6.166 -10.923 -3.876 1.00 89.50 106 LYS A O 1
ATOM 809 N N . ASP A 1 107 ? 8.182 -11.739 -3.318 1.00 92.56 107 ASP A N 1
ATOM 810 C CA . ASP A 1 107 ? 7.810 -12.054 -1.930 1.00 92.56 107 ASP A CA 1
ATOM 811 C C . ASP A 1 107 ? 7.449 -10.795 -1.123 1.00 92.56 107 ASP A C 1
ATOM 813 O O . ASP A 1 107 ? 6.493 -10.791 -0.343 1.00 92.56 107 ASP A O 1
ATOM 817 N N . LEU A 1 108 ? 8.183 -9.693 -1.313 1.00 94.00 108 LEU A N 1
ATOM 818 C CA . LEU A 1 108 ? 7.883 -8.411 -0.665 1.00 94.00 108 LEU A CA 1
ATOM 819 C C . LEU A 1 108 ? 6.536 -7.839 -1.123 1.00 94.00 108 LEU A C 1
ATOM 821 O O . LEU A 1 108 ? 5.758 -7.372 -0.290 1.00 94.00 108 LEU A O 1
ATOM 825 N N . VAL A 1 109 ? 6.234 -7.924 -2.418 1.00 93.88 109 VAL A N 1
ATOM 826 C CA . VAL A 1 109 ? 4.938 -7.522 -2.981 1.00 93.88 109 VAL A CA 1
ATOM 827 C C . VAL A 1 109 ? 3.805 -8.380 -2.418 1.00 93.88 109 VAL A C 1
ATOM 829 O O . VAL A 1 109 ? 2.802 -7.832 -1.963 1.00 93.88 109 VAL A O 1
ATOM 832 N N . ALA A 1 110 ? 3.973 -9.703 -2.354 1.00 95.19 110 ALA A N 1
ATOM 833 C CA . ALA A 1 110 ? 2.981 -10.600 -1.756 1.00 95.19 110 ALA A CA 1
ATOM 834 C C . ALA A 1 110 ? 2.722 -10.262 -0.274 1.00 95.19 110 ALA A C 1
ATOM 836 O O . ALA A 1 110 ? 1.577 -10.240 0.188 1.00 95.19 110 ALA A O 1
ATOM 837 N N . ASN A 1 111 ? 3.773 -9.916 0.476 1.00 96.62 111 ASN A N 1
ATOM 838 C CA . ASN A 1 111 ? 3.642 -9.461 1.861 1.00 96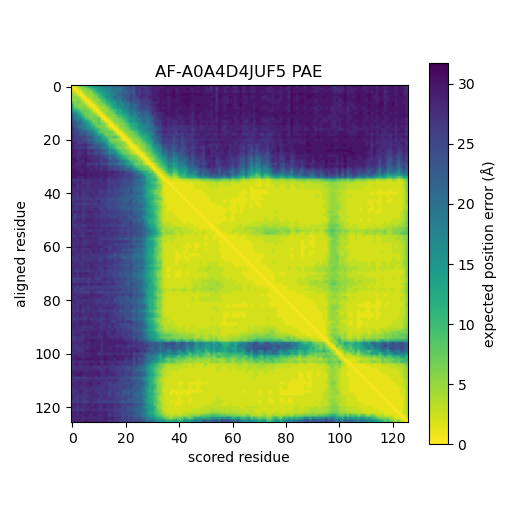.62 111 ASN A CA 1
ATOM 839 C C . ASN A 1 111 ? 2.903 -8.116 1.975 1.00 96.62 111 ASN A C 1
ATOM 841 O O . ASN A 1 111 ? 2.105 -7.943 2.899 1.00 96.62 111 ASN A O 1
ATOM 845 N N . LEU A 1 112 ? 3.116 -7.184 1.039 1.00 97.06 112 LEU A N 1
ATOM 846 C CA . LEU A 1 112 ? 2.371 -5.919 0.965 1.00 97.06 112 LEU A CA 1
ATOM 847 C C . LEU A 1 112 ? 0.887 -6.146 0.637 1.00 97.06 112 LEU A C 1
ATOM 849 O O . LEU A 1 112 ? 0.024 -5.522 1.257 1.00 97.06 112 LEU A O 1
ATOM 853 N N . GLN A 1 113 ? 0.571 -7.078 -0.266 1.00 95.88 113 GLN A N 1
ATOM 854 C CA . GLN A 1 113 ? -0.813 -7.472 -0.559 1.00 95.88 113 GLN A CA 1
ATOM 855 C C . GLN A 1 113 ? -1.488 -8.067 0.685 1.00 95.88 113 GLN A C 1
ATOM 857 O O . GLN A 1 113 ? -2.599 -7.673 1.047 1.00 95.88 113 GLN A O 1
ATOM 862 N N . MET A 1 114 ? -0.795 -8.962 1.399 1.00 97.25 114 MET A N 1
ATOM 863 C CA . MET A 1 114 ? -1.299 -9.532 2.651 1.00 97.25 114 MET A CA 1
ATOM 864 C C . MET A 1 114 ? -1.501 -8.459 3.728 1.00 97.25 114 MET A C 1
ATOM 866 O O . MET A 1 114 ? -2.475 -8.510 4.483 1.00 97.25 114 MET A O 1
ATOM 870 N N . TRP A 1 115 ? -0.592 -7.487 3.819 1.00 97.62 115 TRP A N 1
ATOM 871 C CA . TRP A 1 115 ? -0.747 -6.344 4.714 1.00 97.62 115 TRP A CA 1
ATOM 872 C C . TRP A 1 115 ? -2.010 -5.542 4.374 1.00 97.62 115 TRP A C 1
ATOM 874 O O . TRP A 1 115 ? -2.787 -5.237 5.281 1.00 97.62 115 TRP A O 1
ATOM 884 N N . ALA A 1 116 ? -2.261 -5.270 3.088 1.00 96.56 116 ALA A N 1
ATOM 885 C CA . ALA A 1 116 ? -3.430 -4.512 2.642 1.00 96.56 116 ALA A CA 1
ATOM 886 C C . ALA A 1 116 ? -4.744 -5.241 2.966 1.00 96.56 116 ALA A C 1
ATOM 888 O O . ALA A 1 116 ? -5.702 -4.615 3.421 1.00 96.56 116 ALA A O 1
ATOM 889 N N . GLU A 1 117 ? -4.775 -6.568 2.813 1.00 96.19 117 GLU A N 1
ATOM 890 C CA . GLU A 1 117 ? -5.926 -7.387 3.207 1.00 96.19 117 GLU A CA 1
ATOM 891 C C . GLU A 1 117 ? -6.196 -7.307 4.715 1.00 96.19 117 GLU A C 1
ATOM 893 O O . GLU A 1 117 ? -7.322 -7.062 5.151 1.00 96.19 117 GLU A O 1
ATOM 898 N N . LYS A 1 118 ? -5.148 -7.433 5.536 1.00 96.38 118 LYS A N 1
ATOM 899 C CA . LYS A 1 118 ? -5.269 -7.321 6.998 1.00 96.38 118 LYS A CA 1
ATOM 900 C C . LYS A 1 118 ? -5.739 -5.933 7.424 1.00 96.38 118 LYS A C 1
ATOM 902 O O . LYS A 1 118 ? -6.601 -5.827 8.295 1.00 96.38 118 LYS A O 1
ATOM 907 N N . ALA A 1 119 ? -5.202 -4.881 6.808 1.00 95.69 119 ALA A N 1
ATOM 908 C CA . ALA A 1 119 ? -5.632 -3.509 7.050 1.00 95.69 119 ALA A CA 1
ATOM 909 C C . ALA A 1 119 ? -7.120 -3.329 6.720 1.00 95.69 119 ALA A C 1
ATOM 911 O O . ALA A 1 119 ? -7.852 -2.750 7.520 1.00 95.69 119 ALA A O 1
ATOM 912 N N . ARG A 1 120 ? -7.596 -3.898 5.603 1.00 94.75 120 ARG A N 1
ATOM 913 C CA . ARG A 1 120 ? -9.018 -3.865 5.231 1.00 94.75 120 ARG A CA 1
ATOM 914 C C . ARG A 1 120 ? -9.898 -4.536 6.280 1.00 94.75 120 ARG A C 1
ATOM 916 O O . ARG A 1 120 ? -10.913 -3.963 6.666 1.00 94.75 120 ARG A O 1
ATOM 923 N N . GLY A 1 121 ? -9.489 -5.706 6.768 1.00 94.06 121 GLY A N 1
ATOM 924 C CA . GLY A 1 121 ? -10.198 -6.413 7.836 1.00 94.06 121 GLY A CA 1
ATOM 925 C C . GLY A 1 121 ? -10.293 -5.599 9.130 1.00 94.06 121 GLY A C 1
ATOM 926 O O . GLY A 1 121 ? -11.345 -5.578 9.759 1.00 94.06 121 GLY A O 1
ATOM 927 N N . VAL A 1 122 ? -9.229 -4.878 9.499 1.00 93.25 122 VAL A N 1
ATOM 928 C CA . VAL A 1 122 ? -9.246 -3.978 10.666 1.00 93.25 122 VAL A CA 1
ATOM 929 C C . VAL A 1 122 ? -10.187 -2.793 10.448 1.00 93.25 122 VAL A C 1
ATOM 931 O O . VAL A 1 122 ? -10.968 -2.487 11.340 1.00 93.25 122 VAL A O 1
ATOM 934 N N . LEU A 1 123 ? -10.149 -2.152 9.275 1.00 90.62 123 LEU A N 1
ATOM 935 C CA . LEU A 1 123 ? -11.014 -1.004 8.971 1.00 90.62 123 LEU A CA 1
ATOM 936 C C . LEU A 1 123 ? -12.500 -1.372 8.877 1.00 90.62 123 LEU A C 1
ATOM 938 O O . LEU A 1 123 ? -13.339 -0.526 9.149 1.00 90.62 123 LEU A O 1
ATOM 942 N N . GLY A 1 124 ? -12.831 -2.600 8.470 1.00 85.19 124 GLY A N 1
ATOM 943 C CA . GLY A 1 124 ? -14.214 -3.090 8.439 1.00 85.19 124 GLY A CA 1
ATOM 944 C C . GLY A 1 124 ? -14.736 -3.592 9.789 1.00 85.19 124 GLY A C 1
ATOM 945 O O . GLY A 1 124 ? -15.936 -3.813 9.926 1.00 85.19 124 GLY A O 1
ATOM 946 N N . ALA A 1 125 ? -13.846 -3.804 10.763 1.00 73.56 125 ALA A N 1
ATOM 947 C CA . ALA A 1 125 ? -14.186 -4.204 12.128 1.00 73.56 125 ALA A CA 1
ATOM 948 C C . ALA A 1 125 ? -14.223 -3.022 13.119 1.00 73.56 125 ALA A C 1
ATOM 950 O O . ALA A 1 125 ? -14.599 -3.226 14.275 1.00 73.56 125 ALA A O 1
ATOM 951 N N . ALA A 1 126 ? -13.794 -1.834 12.680 1.00 55.56 126 ALA A N 1
ATOM 952 C CA . ALA A 1 126 ? -13.814 -0.574 13.423 1.00 55.56 126 ALA A CA 1
ATOM 953 C C . ALA A 1 126 ? -15.133 0.179 13.198 1.00 55.56 126 ALA A C 1
ATOM 955 O O . ALA A 1 126 ? -15.596 0.820 14.168 1.00 55.56 126 ALA A O 1
#

Sequence (126 aa):
MRVFSDVEGVHLAILPHLALPLRPSPTRIPLAMTDTAPTQLATLTEALQAFERGDHTAAALSTLARQQTALLATLPPRYGEVLLNLLDRLESSALFSEESCSFSQKDLVANLQMWAEKARGVLGAA

Secondary structure (DSSP, 8-state):
-------------------------------SGGGSHHHHHHHHHHHHHHHHHTSS-HHHHHHHHHH-HHHHHHS-HHHHHHHHHHHHHHHHHHH--SHHHHHHHHHHHHHHHHHHHHHHHHHHH-

Foldseek 3Di:
DDDDDDDDDDDDDDDDDPDDPDDDDPPPDPPPPCLALVNLLVVLVVQLVCVVVVNDALVRSLVSLVVNVNNCVQDDVVLVVVLNVLSVVLNVLRVDDDPVSVVVNVVSSVVNVVSSVVSVVSVVVD